Protein AF-A0A962UP47-F1 (afdb_monomer_lite)

Foldseek 3Di:
DVVLQVCQPVPLQEAEEEQDDDCCCVVQFAAPSHAYDHLLQLDVVRHPPVSNVCCCVVRQPWDDDPNAIDCPSGHQYEYAYQALPDCRLVSNLVSCVVSVHDNVSYHYPRGHSVVCVVVVHDGHRHDDDPDPPDDPPDDDD

Radius of gyration: 16.56 Å; chains: 1; bounding box: 36×56×35 Å

Structure (mmCIF, N/CA/C/O backbone):
data_AF-A0A962UP47-F1
#
_entry.id   AF-A0A962UP47-F1
#
loop_
_atom_site.group_PDB
_atom_site.id
_atom_site.type_symbol
_atom_site.label_atom_id
_atom_site.label_alt_id
_atom_site.label_comp_id
_atom_site.label_asym_id
_atom_site.label_entity_id
_atom_site.label_seq_id
_atom_site.pdbx_PDB_ins_code
_atom_site.Cartn_x
_atom_site.Cartn_y
_atom_site.Cartn_z
_atom_site.occupancy
_atom_site.B_iso_or_equiv
_atom_site.auth_seq_id
_atom_site.auth_comp_id
_atom_site.auth_asym_id
_atom_site.auth_atom_id
_atom_site.pdbx_PDB_model_num
ATOM 1 N N . MET A 1 1 ? 3.399 -13.456 -4.423 1.00 89.88 1 MET A N 1
ATOM 2 C CA . MET A 1 1 ? 3.200 -12.247 -5.256 1.00 89.88 1 MET A CA 1
ATOM 3 C C . MET A 1 1 ? 2.378 -12.580 -6.491 1.00 89.88 1 MET A C 1
ATOM 5 O O . MET A 1 1 ? 1.261 -12.101 -6.581 1.00 89.88 1 MET A O 1
ATOM 9 N N . ILE A 1 2 ? 2.865 -13.458 -7.375 1.00 90.94 2 ILE A N 1
ATOM 10 C CA . ILE A 1 2 ? 2.150 -13.864 -8.600 1.00 90.94 2 ILE A CA 1
ATOM 11 C C . ILE A 1 2 ? 0.716 -14.350 -8.330 1.00 90.94 2 ILE A C 1
ATOM 13 O O . ILE A 1 2 ? -0.207 -13.905 -9.004 1.00 90.94 2 ILE A O 1
ATOM 17 N N . ASP A 1 3 ? 0.495 -15.165 -7.296 1.00 91.19 3 ASP A N 1
ATOM 18 C CA . ASP A 1 3 ? -0.863 -15.620 -6.953 1.00 91.19 3 ASP A CA 1
ATOM 19 C C . ASP A 1 3 ? -1.798 -14.487 -6.518 1.00 91.19 3 ASP A C 1
ATOM 21 O O . ASP A 1 3 ? -2.993 -14.535 -6.793 1.00 91.19 3 ASP A O 1
ATOM 25 N N . TYR A 1 4 ? -1.268 -13.437 -5.884 1.00 91.69 4 TYR A N 1
ATOM 26 C CA . TYR A 1 4 ? -2.060 -12.255 -5.550 1.00 91.69 4 TYR A CA 1
ATOM 27 C C . TYR A 1 4 ? -2.418 -11.469 -6.812 1.00 91.69 4 TYR A C 1
ATOM 29 O O . TYR A 1 4 ? -3.569 -11.081 -6.969 1.00 91.69 4 TYR A O 1
ATOM 37 N N . LEU A 1 5 ? -1.480 -11.315 -7.751 1.00 89.25 5 LEU A N 1
ATOM 38 C CA . LEU A 1 5 ? -1.734 -10.648 -9.032 1.00 89.25 5 LEU A CA 1
ATOM 39 C C . LEU A 1 5 ? -2.775 -11.383 -9.884 1.00 89.25 5 LEU A C 1
ATOM 41 O O . LEU A 1 5 ? -3.589 -10.739 -10.529 1.00 89.25 5 LEU A O 1
ATOM 45 N N . ARG A 1 6 ? -2.820 -12.721 -9.837 1.00 88.94 6 ARG A N 1
ATOM 46 C CA . ARG A 1 6 ? -3.873 -13.511 -10.507 1.00 88.94 6 ARG A CA 1
ATOM 47 C C . ARG A 1 6 ? -5.279 -13.249 -9.957 1.00 88.94 6 ARG A C 1
ATOM 49 O O . ARG A 1 6 ? -6.255 -13.552 -10.642 1.00 88.94 6 ARG A O 1
ATOM 56 N N . ARG A 1 7 ? -5.377 -12.751 -8.720 1.00 86.00 7 ARG A N 1
ATOM 57 C CA . ARG A 1 7 ? -6.637 -12.421 -8.039 1.00 86.00 7 ARG A CA 1
ATOM 58 C C . ARG A 1 7 ? -7.035 -10.959 -8.230 1.00 86.00 7 ARG A C 1
ATOM 60 O O . ARG A 1 7 ? -8.228 -10.668 -8.264 1.00 86.00 7 ARG A O 1
ATOM 67 N N . VAL A 1 8 ? -6.060 -10.063 -8.396 1.00 83.12 8 VAL A N 1
ATOM 68 C CA . VAL A 1 8 ? -6.307 -8.656 -8.739 1.00 83.12 8 VAL A CA 1
ATOM 69 C C . VAL A 1 8 ? -7.159 -8.577 -10.012 1.00 83.12 8 VAL A C 1
ATOM 71 O O . VAL A 1 8 ? -6.868 -9.239 -11.006 1.00 83.12 8 VAL A O 1
ATOM 74 N N . GLY A 1 9 ? -8.237 -7.789 -9.969 1.00 68.00 9 GLY A N 1
ATOM 75 C CA . GLY A 1 9 ? -9.174 -7.615 -11.087 1.00 68.00 9 GLY A CA 1
ATOM 76 C C . GLY A 1 9 ? -10.189 -8.750 -11.273 1.00 68.00 9 GLY A C 1
ATOM 77 O O . GLY A 1 9 ? -11.038 -8.659 -12.154 1.00 68.00 9 GLY A O 1
ATOM 78 N N . ARG A 1 10 ? -10.125 -9.809 -10.453 1.00 74.69 10 ARG A N 1
ATOM 79 C CA . ARG A 1 10 ? -11.108 -10.911 -10.430 1.00 74.69 10 ARG A CA 1
ATOM 80 C C . ARG A 1 10 ? -11.873 -10.979 -9.109 1.00 74.69 10 ARG A C 1
ATOM 82 O O . ARG A 1 10 ? -13.015 -11.417 -9.096 1.00 74.69 10 ARG A O 1
ATOM 89 N N . ASP A 1 11 ? -11.230 -10.559 -8.023 1.00 68.94 11 ASP A N 1
ATOM 90 C CA . ASP A 1 11 ? -11.761 -10.521 -6.663 1.00 68.94 11 ASP A CA 1
ATOM 91 C C . ASP A 1 11 ? -11.290 -9.219 -5.990 1.00 68.94 11 ASP A C 1
ATOM 93 O O . ASP A 1 11 ? -10.088 -8.950 -5.909 1.00 68.94 11 ASP A O 1
ATOM 97 N N . ASP A 1 12 ? -12.234 -8.404 -5.512 1.00 78.19 12 ASP A N 1
ATOM 98 C CA . ASP A 1 12 ? -11.952 -7.139 -4.823 1.00 78.19 12 ASP A CA 1
ATOM 99 C C . ASP A 1 12 ? -11.278 -7.335 -3.452 1.00 78.19 12 ASP A C 1
ATOM 101 O O . ASP A 1 12 ? -10.794 -6.372 -2.851 1.00 78.19 12 ASP A O 1
ATOM 105 N N . ALA A 1 13 ? -11.178 -8.571 -2.957 1.00 89.56 13 ALA A N 1
ATOM 106 C CA . ALA A 1 13 ? -10.585 -8.880 -1.662 1.00 89.56 13 ALA A CA 1
ATOM 107 C C . ALA A 1 13 ? -9.054 -8.740 -1.606 1.00 89.56 13 ALA A C 1
ATOM 109 O O . ALA A 1 13 ? -8.492 -8.886 -0.520 1.00 89.56 13 ALA A O 1
ATOM 110 N N . VAL A 1 14 ? -8.348 -8.484 -2.715 1.00 94.88 14 VAL A N 1
ATOM 111 C CA . VAL A 1 14 ? -6.882 -8.303 -2.729 1.00 94.88 14 VAL A CA 1
ATOM 112 C C . VAL A 1 14 ? -6.498 -6.980 -3.376 1.00 94.88 14 VAL A C 1
ATOM 114 O O . VAL A 1 14 ? -6.957 -6.655 -4.466 1.00 94.88 14 VAL A O 1
ATOM 117 N N . LEU A 1 15 ? -5.583 -6.253 -2.735 1.00 95.62 15 LEU A N 1
ATOM 118 C CA . LEU A 1 15 ? -4.983 -5.040 -3.276 1.00 95.62 15 LEU A CA 1
ATOM 119 C C . LEU A 1 15 ? -3.457 -5.157 -3.261 1.00 95.62 15 LEU A C 1
ATOM 121 O O . LEU A 1 15 ? -2.854 -5.368 -2.209 1.00 95.62 15 LEU A O 1
ATOM 125 N N . VAL A 1 16 ? -2.826 -5.011 -4.426 1.00 96.94 16 VAL A N 1
ATOM 126 C CA . VAL A 1 16 ? -1.363 -4.922 -4.539 1.00 96.94 16 VAL A CA 1
ATOM 127 C C . VAL A 1 16 ? -0.976 -3.451 -4.585 1.00 96.94 16 VAL A C 1
ATOM 129 O O . VAL A 1 16 ? -1.504 -2.698 -5.397 1.00 96.94 16 VAL A O 1
ATOM 132 N N . ILE A 1 17 ? -0.082 -3.038 -3.690 1.00 97.50 17 ILE A N 1
ATOM 133 C CA . ILE A 1 17 ? 0.206 -1.634 -3.410 1.00 97.50 17 ILE A CA 1
ATOM 134 C C . ILE A 1 17 ? 1.679 -1.338 -3.659 1.00 97.50 17 ILE A C 1
ATOM 136 O O . ILE A 1 17 ? 2.564 -1.874 -2.981 1.00 97.50 17 ILE A O 1
ATOM 140 N N . ASP A 1 18 ? 1.919 -0.411 -4.577 1.00 97.62 18 ASP A N 1
ATOM 141 C CA . ASP A 1 18 ? 3.198 0.263 -4.724 1.00 97.62 18 ASP A CA 1
ATOM 142 C C . ASP A 1 18 ? 3.327 1.343 -3.645 1.00 97.62 18 ASP A C 1
ATOM 144 O O . ASP A 1 18 ? 2.571 2.314 -3.642 1.00 97.62 18 ASP A O 1
ATOM 148 N N . SER A 1 19 ? 4.253 1.154 -2.703 1.00 97.75 19 SER A N 1
ATOM 149 C CA . SER A 1 19 ? 4.486 2.092 -1.590 1.00 97.75 19 SER A CA 1
ATOM 150 C C . SER A 1 19 ? 5.468 3.214 -1.930 1.00 97.75 19 SER A C 1
ATOM 152 O O . SER A 1 19 ? 5.797 4.013 -1.049 1.00 97.75 19 SER A O 1
ATOM 154 N N . ARG A 1 20 ? 5.971 3.245 -3.170 1.00 96.88 20 ARG A N 1
ATOM 155 C CA . ARG A 1 20 ? 6.982 4.209 -3.597 1.00 96.88 20 ARG A CA 1
ATOM 156 C C . ARG A 1 20 ? 6.422 5.611 -3.698 1.00 96.88 20 ARG A C 1
ATOM 158 O O . ARG A 1 20 ? 5.256 5.816 -4.013 1.00 96.88 20 ARG A O 1
ATOM 165 N N . ASP A 1 21 ? 7.290 6.569 -3.430 1.00 90.44 21 ASP A N 1
ATOM 166 C CA . ASP A 1 21 ? 7.016 7.988 -3.554 1.00 90.44 21 ASP A CA 1
ATOM 167 C C . ASP A 1 21 ? 7.819 8.609 -4.699 1.00 90.44 21 ASP A C 1
ATOM 169 O O . ASP A 1 21 ? 8.561 7.932 -5.424 1.00 90.44 21 ASP A O 1
ATOM 173 N N . SER A 1 22 ? 7.673 9.926 -4.835 1.00 84.88 22 SER A N 1
ATOM 174 C CA . SER A 1 22 ? 8.391 10.725 -5.823 1.00 84.88 22 SER A CA 1
ATOM 175 C C . SER A 1 22 ? 8.125 10.224 -7.249 1.00 84.88 22 SER A C 1
ATOM 177 O O . SER A 1 22 ? 7.055 9.697 -7.557 1.00 84.88 22 SER A O 1
ATOM 179 N N . ASP A 1 23 ? 9.092 10.387 -8.145 1.00 86.44 23 ASP A N 1
ATOM 180 C CA . ASP A 1 23 ? 8.981 9.973 -9.537 1.00 86.44 23 ASP A CA 1
ATOM 181 C C . ASP A 1 23 ? 9.491 8.549 -9.802 1.00 86.44 23 ASP A C 1
ATOM 183 O O . ASP A 1 23 ? 9.521 8.117 -10.953 1.00 86.44 23 ASP A O 1
ATOM 187 N N . TRP A 1 24 ? 9.826 7.767 -8.768 1.00 85.38 24 TRP A N 1
ATOM 188 C CA . TRP A 1 24 ? 10.226 6.365 -8.934 1.00 85.38 24 TRP A CA 1
ATOM 189 C C . TRP A 1 24 ? 9.202 5.542 -9.731 1.00 85.38 24 TRP A C 1
ATOM 191 O O . TRP A 1 24 ? 9.620 4.862 -10.678 1.00 85.38 24 TRP A O 1
ATOM 201 N N . PRO A 1 25 ? 7.886 5.591 -9.429 1.00 89.81 25 PRO A N 1
ATOM 202 C CA . PRO A 1 25 ? 6.878 4.894 -10.228 1.00 89.81 25 PRO A CA 1
ATOM 203 C C . PRO A 1 25 ? 6.846 5.357 -11.688 1.00 89.81 25 PRO A C 1
ATOM 205 O O . PRO A 1 25 ? 6.720 4.525 -12.582 1.00 89.81 25 PRO A O 1
ATOM 208 N N . LEU A 1 26 ? 7.022 6.659 -11.937 1.00 89.00 26 LEU A N 1
ATOM 209 C CA . LEU A 1 26 ? 7.022 7.240 -13.285 1.00 89.00 26 LEU A CA 1
ATOM 210 C C . LEU A 1 26 ? 8.258 6.813 -14.086 1.00 89.00 26 LEU A C 1
ATOM 212 O O . LEU A 1 26 ? 8.140 6.406 -15.237 1.00 89.00 26 LEU A O 1
ATOM 216 N N . ARG A 1 27 ? 9.443 6.841 -13.468 1.00 88.56 27 ARG A N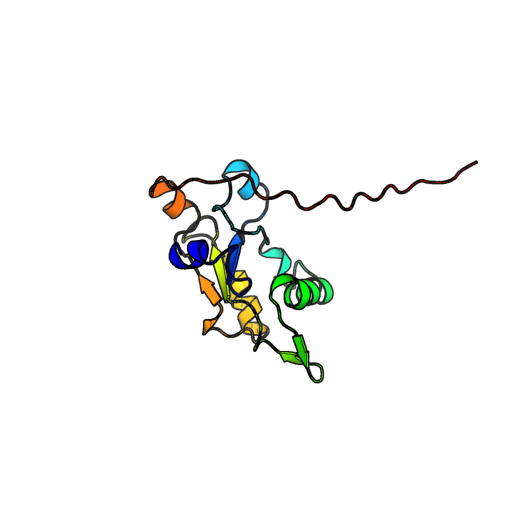 1
ATOM 217 C CA . ARG A 1 27 ? 10.720 6.502 -14.117 1.00 88.56 27 ARG A CA 1
ATOM 218 C C . ARG A 1 27 ? 10.869 5.017 -14.412 1.00 88.56 27 ARG A C 1
ATOM 220 O O . ARG A 1 27 ? 11.550 4.634 -15.356 1.00 88.56 27 ARG A O 1
ATOM 227 N N . SER A 1 28 ? 10.320 4.167 -13.549 1.00 90.62 28 SER A N 1
ATOM 228 C CA . SER A 1 28 ? 10.645 2.738 -13.542 1.00 90.62 28 SER A CA 1
ATOM 229 C C . SER A 1 28 ? 9.450 1.823 -13.817 1.00 90.62 28 SER A C 1
ATOM 231 O O . SER A 1 28 ? 9.660 0.612 -13.957 1.00 90.62 28 SER A O 1
ATOM 233 N N . GLY A 1 29 ? 8.248 2.391 -13.936 1.00 95.06 29 GLY A N 1
ATOM 234 C CA . GLY A 1 29 ? 6.982 1.675 -14.047 1.00 95.06 29 GLY A CA 1
ATOM 235 C C . GLY A 1 29 ? 6.565 1.012 -12.736 1.00 95.06 29 GLY A C 1
ATOM 236 O O . GLY A 1 29 ? 7.333 0.952 -11.773 1.00 95.06 29 GLY A O 1
ATOM 237 N N . VAL A 1 30 ? 5.346 0.487 -12.708 1.00 96.62 30 VAL A N 1
ATOM 238 C CA . VAL A 1 30 ? 4.749 -0.262 -11.594 1.00 96.62 30 VAL A CA 1
ATOM 239 C C . VAL A 1 30 ? 4.478 -1.710 -12.000 1.00 96.62 30 VAL A C 1
ATOM 241 O O . VAL A 1 30 ? 4.452 -2.041 -13.190 1.00 96.62 30 VAL A O 1
ATOM 244 N N . ILE A 1 31 ? 4.281 -2.586 -11.014 1.00 96.50 31 ILE A N 1
ATOM 245 C CA . ILE A 1 31 ? 3.852 -3.967 -11.259 1.00 96.50 31 ILE A CA 1
ATOM 246 C C . ILE A 1 31 ? 2.434 -3.935 -11.862 1.00 96.50 31 ILE A C 1
ATOM 248 O O . ILE A 1 31 ? 1.569 -3.256 -11.304 1.00 96.50 31 ILE A O 1
ATOM 252 N N . PRO A 1 32 ? 2.157 -4.646 -12.973 1.00 94.81 32 PRO A N 1
ATOM 253 C CA . PRO A 1 32 ? 0.826 -4.673 -13.578 1.00 94.81 32 PRO A CA 1
ATOM 254 C C . PRO A 1 32 ? -0.259 -5.066 -12.569 1.00 94.81 32 PRO A C 1
ATOM 256 O O . PRO A 1 32 ? -0.120 -6.067 -11.871 1.00 94.81 32 PRO A O 1
ATOM 259 N N . GLY A 1 33 ? -1.333 -4.277 -12.484 1.00 92.31 33 GLY A N 1
ATOM 260 C CA . GLY A 1 33 ? -2.425 -4.478 -11.521 1.00 92.31 33 GLY A CA 1
ATOM 261 C C . GLY A 1 33 ? -2.181 -3.883 -10.127 1.00 92.31 33 GLY A C 1
ATOM 262 O O . GLY A 1 33 ? -3.091 -3.882 -9.301 1.00 92.31 33 GLY A O 1
ATOM 263 N N . ALA A 1 34 ? -0.992 -3.349 -9.843 1.00 94.75 34 ALA A N 1
ATOM 264 C CA . ALA A 1 34 ? -0.763 -2.614 -8.607 1.00 94.75 34 ALA A CA 1
ATOM 265 C C . ALA A 1 34 ? -1.394 -1.216 -8.648 1.00 94.75 34 ALA A C 1
ATOM 267 O O . ALA A 1 34 ? -1.412 -0.554 -9.687 1.00 94.75 34 ALA A O 1
ATOM 268 N N . VAL A 1 35 ? -1.843 -0.739 -7.488 1.00 94.00 35 VAL A N 1
ATOM 269 C CA . VAL A 1 35 ? -2.218 0.663 -7.275 1.00 94.00 35 VAL A CA 1
ATOM 270 C C . VAL A 1 35 ? -1.081 1.413 -6.593 1.00 94.00 35 VAL A C 1
ATOM 272 O O . VAL A 1 35 ? -0.382 0.863 -5.738 1.00 94.00 35 VAL A O 1
ATOM 275 N N . LEU A 1 36 ? -0.907 2.684 -6.948 1.00 95.31 36 LEU A N 1
ATOM 276 C CA . LEU A 1 36 ? 0.074 3.555 -6.311 1.00 95.31 36 LEU A CA 1
ATOM 277 C C . LEU A 1 36 ? -0.527 4.191 -5.053 1.00 95.31 36 LEU A C 1
ATOM 279 O O . LEU A 1 36 ? -1.446 5.003 -5.144 1.00 95.31 36 LEU A O 1
ATOM 283 N N . ILE A 1 37 ? -0.005 3.828 -3.881 1.00 96.31 37 ILE A N 1
ATOM 284 C CA . ILE A 1 37 ? -0.327 4.476 -2.603 1.00 96.31 37 ILE A CA 1
ATOM 285 C C . ILE A 1 37 ? 1.005 4.751 -1.896 1.00 96.31 37 ILE A C 1
ATOM 287 O O . ILE A 1 37 ? 1.505 3.880 -1.173 1.00 96.31 37 ILE A O 1
ATOM 291 N N . PRO A 1 38 ? 1.590 5.946 -2.101 1.00 96.38 38 PRO A N 1
ATOM 292 C CA . PRO A 1 38 ? 2.851 6.321 -1.476 1.00 96.38 38 PRO A CA 1
ATOM 293 C C . PRO A 1 38 ? 2.759 6.214 0.043 1.00 96.38 38 PRO A C 1
ATOM 295 O O . PRO A 1 38 ? 1.716 6.510 0.633 1.00 96.38 38 PRO A O 1
ATOM 298 N N . TRP A 1 39 ? 3.847 5.805 0.689 1.00 97.38 39 TRP A N 1
ATOM 299 C CA . TRP A 1 39 ? 3.863 5.548 2.132 1.00 97.38 39 TRP A CA 1
ATOM 300 C C . TRP A 1 39 ? 3.421 6.740 2.996 1.00 97.38 39 TRP A C 1
ATOM 302 O O . TRP A 1 39 ? 2.847 6.556 4.069 1.00 97.38 39 TRP A O 1
ATOM 312 N N . GLN A 1 40 ? 3.612 7.967 2.507 1.00 97.38 40 GLN A N 1
ATOM 313 C CA . GLN A 1 40 ? 3.154 9.196 3.155 1.00 97.38 40 GLN A CA 1
ATOM 314 C C . GLN A 1 40 ? 1.647 9.190 3.426 1.00 97.38 40 GLN A C 1
ATOM 316 O O . GLN A 1 40 ? 1.218 9.715 4.447 1.00 97.38 40 GLN A O 1
ATOM 321 N N . ARG A 1 41 ? 0.847 8.545 2.565 1.00 97.12 41 ARG A N 1
ATOM 322 C CA . ARG A 1 41 ? -0.618 8.453 2.702 1.00 97.12 41 ARG A CA 1
ATOM 323 C C . ARG A 1 41 ? -1.067 7.657 3.933 1.00 97.12 41 ARG A C 1
ATOM 325 O O . ARG A 1 41 ? -2.241 7.705 4.276 1.00 97.12 41 ARG A O 1
ATOM 332 N N . LEU A 1 42 ? -0.160 6.912 4.567 1.00 97.25 42 LEU A N 1
ATOM 333 C CA . LEU A 1 42 ? -0.413 6.122 5.776 1.00 97.25 42 LEU A CA 1
ATOM 334 C C . LEU A 1 42 ? 0.410 6.577 6.982 1.00 97.25 42 LEU A C 1
ATOM 336 O O . LEU A 1 42 ? 0.274 6.005 8.061 1.00 97.25 42 LEU A O 1
ATOM 340 N N . HIS A 1 43 ? 1.277 7.575 6.818 1.00 97.31 43 HIS A N 1
ATOM 341 C CA . HIS A 1 43 ? 2.172 8.006 7.877 1.00 97.31 43 HIS A CA 1
ATOM 342 C C . HIS A 1 43 ? 1.629 9.266 8.566 1.00 97.31 43 HIS A C 1
ATOM 344 O O . HIS A 1 43 ? 1.453 10.284 7.898 1.00 97.31 43 HIS A O 1
ATOM 350 N N . 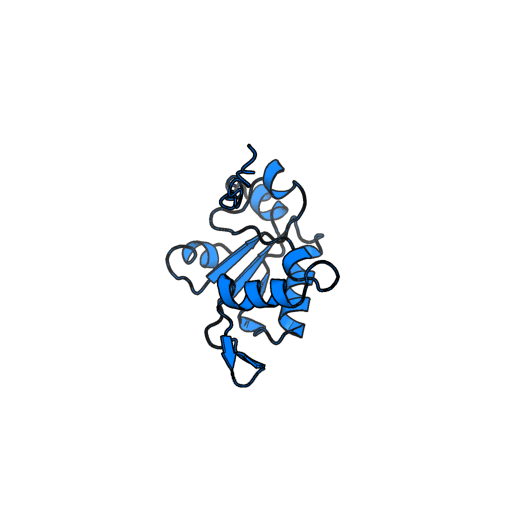PRO A 1 44 ? 1.438 9.266 9.897 1.00 94.69 44 PRO A N 1
ATOM 351 C CA . PRO A 1 44 ? 0.787 10.372 10.607 1.00 94.69 44 PRO A CA 1
ATOM 352 C C . PRO A 1 44 ? 1.576 11.691 10.585 1.00 94.69 44 PRO A C 1
ATOM 354 O O . PRO A 1 44 ? 1.006 12.748 10.813 1.00 94.69 44 PRO A O 1
ATOM 357 N N . ALA A 1 45 ? 2.880 11.656 10.286 1.00 96.75 45 ALA A N 1
ATOM 358 C CA . ALA A 1 45 ? 3.663 12.879 10.066 1.00 96.75 45 ALA A CA 1
ATOM 359 C C . ALA A 1 45 ? 3.432 13.531 8.685 1.00 96.75 45 ALA A C 1
ATOM 361 O O . ALA A 1 45 ? 3.944 14.618 8.440 1.00 96.75 45 ALA A O 1
ATOM 362 N N . HIS A 1 46 ? 2.718 12.860 7.774 1.00 97.06 46 HIS A N 1
ATOM 363 C CA . HIS A 1 46 ? 2.519 13.308 6.390 1.00 97.06 46 HIS A CA 1
ATOM 364 C C . HIS A 1 46 ? 1.051 13.352 5.958 1.00 97.06 46 HIS A C 1
ATOM 366 O O . HIS A 1 46 ? 0.715 14.148 5.089 1.00 97.06 46 HIS A O 1
ATOM 372 N N . ALA A 1 47 ? 0.196 12.515 6.542 1.00 97.19 47 ALA A N 1
ATOM 373 C CA . ALA A 1 47 ? -1.233 12.478 6.273 1.00 97.19 47 ALA A CA 1
ATOM 374 C C . ALA A 1 47 ? -2.019 12.769 7.552 1.00 97.19 47 ALA A C 1
ATOM 376 O O . ALA A 1 47 ? -1.674 12.298 8.640 1.00 97.19 47 ALA A O 1
ATOM 377 N N . SER A 1 48 ? -3.104 13.520 7.408 1.00 98.00 48 SER A N 1
ATOM 378 C CA . SER A 1 48 ? -4.050 13.758 8.493 1.00 98.00 48 SER A CA 1
ATOM 379 C C . SER A 1 48 ? -4.797 12.476 8.876 1.00 98.00 48 SER A C 1
ATOM 381 O O . SER A 1 48 ? -4.937 11.538 8.087 1.00 98.00 48 SER A O 1
ATOM 383 N N . ALA A 1 49 ? -5.353 12.447 10.090 1.00 96.25 49 ALA A N 1
ATOM 384 C CA . ALA A 1 49 ? -6.187 11.331 10.535 1.00 96.25 49 ALA A CA 1
ATOM 385 C C . ALA A 1 49 ? -7.405 11.101 9.619 1.00 96.25 49 ALA A C 1
ATOM 387 O O . ALA A 1 49 ? -7.810 9.955 9.429 1.00 96.25 49 ALA A O 1
ATOM 388 N N . ALA A 1 50 ? -7.959 12.171 9.036 1.00 97.06 50 ALA A N 1
ATOM 389 C CA . ALA A 1 50 ? -9.065 12.093 8.085 1.00 97.06 50 ALA A CA 1
ATOM 390 C C . ALA A 1 50 ? -8.639 11.408 6.777 1.00 97.06 50 ALA A C 1
ATOM 392 O O . ALA A 1 50 ? -9.294 10.470 6.343 1.00 97.06 50 ALA A O 1
ATOM 393 N N . GLU A 1 51 ? -7.491 11.776 6.202 1.00 97.69 51 GLU A N 1
ATOM 394 C CA . GLU A 1 51 ? -6.993 11.143 4.972 1.00 97.69 51 GLU A CA 1
ATOM 395 C C . GLU A 1 51 ? -6.655 9.661 5.159 1.00 97.69 51 GLU A C 1
ATOM 397 O O . GLU A 1 51 ? -6.912 8.842 4.272 1.00 97.69 51 GLU A O 1
ATOM 402 N N . ILE A 1 52 ? -6.086 9.305 6.314 1.00 98.00 52 ILE A N 1
ATOM 403 C CA . ILE A 1 52 ? -5.830 7.905 6.665 1.00 98.00 52 ILE A CA 1
ATOM 404 C C . ILE A 1 52 ? -7.164 7.166 6.831 1.00 98.00 52 ILE A C 1
ATOM 406 O O . ILE A 1 52 ? -7.311 6.057 6.320 1.00 98.00 52 ILE A O 1
ATOM 410 N N . ALA A 1 53 ? -8.153 7.774 7.494 1.00 96.94 53 ALA A N 1
ATOM 411 C CA . ALA A 1 53 ? -9.485 7.194 7.650 1.00 96.94 53 ALA A CA 1
ATOM 412 C C . ALA A 1 53 ? -10.180 6.961 6.299 1.00 96.94 53 ALA A C 1
ATOM 414 O O . ALA A 1 53 ? -10.720 5.876 6.081 1.00 96.94 53 ALA A O 1
ATOM 415 N N . ASP A 1 54 ? -10.100 7.917 5.375 1.00 97.44 54 ASP A N 1
ATOM 416 C CA . ASP A 1 54 ? -10.626 7.778 4.016 1.00 97.44 54 ASP A CA 1
ATOM 417 C C . ASP A 1 54 ? -9.951 6.627 3.275 1.00 97.44 54 ASP A C 1
ATOM 419 O O . ASP A 1 54 ? -10.610 5.849 2.589 1.00 97.44 54 ASP A O 1
ATOM 423 N N . LEU A 1 55 ? -8.637 6.459 3.437 1.00 97.25 55 LEU A N 1
ATOM 424 C CA . LEU A 1 55 ? -7.923 5.343 2.828 1.00 97.25 55 LEU A CA 1
ATOM 425 C C . LEU A 1 55 ? -8.389 3.991 3.392 1.00 97.25 55 LEU A C 1
ATOM 427 O O . LEU A 1 55 ? -8.638 3.052 2.628 1.00 97.25 55 LEU A O 1
ATOM 431 N N . LEU A 1 56 ? -8.550 3.899 4.716 1.00 97.62 56 LEU A N 1
ATOM 432 C CA . LEU A 1 56 ? -9.058 2.701 5.385 1.00 97.62 56 LEU A CA 1
ATOM 433 C C . LEU A 1 56 ? -10.464 2.334 4.884 1.00 97.62 56 LEU A C 1
ATOM 435 O O . LEU A 1 56 ? -10.691 1.180 4.517 1.00 97.62 56 LEU A O 1
ATOM 439 N N . LEU A 1 57 ? -11.373 3.310 4.818 1.00 96.19 57 LEU A N 1
ATOM 440 C CA . LEU A 1 57 ? -12.763 3.124 4.391 1.00 96.19 57 LEU A CA 1
ATOM 441 C C . LEU A 1 57 ? -12.868 2.837 2.886 1.00 96.19 57 LEU A C 1
ATOM 443 O O . LEU A 1 57 ? -13.377 1.799 2.467 1.00 96.19 57 LEU A O 1
ATOM 447 N N . LEU A 1 58 ? -12.363 3.751 2.059 1.00 95.12 58 LEU A N 1
ATOM 448 C CA . LEU A 1 58 ? -12.668 3.816 0.627 1.00 95.12 58 LEU A CA 1
ATOM 449 C C . LEU A 1 58 ? -11.773 2.926 -0.234 1.00 95.12 58 LEU A C 1
ATOM 451 O O . LEU A 1 58 ? -12.102 2.654 -1.391 1.00 95.12 58 LEU A O 1
ATOM 455 N N . ARG A 1 59 ? -10.607 2.515 0.276 1.00 95.31 59 ARG A N 1
ATOM 456 C CA . ARG A 1 59 ? -9.662 1.671 -0.474 1.00 95.31 59 ARG A CA 1
ATOM 457 C C . ARG A 1 59 ? -9.429 0.331 0.187 1.00 95.31 59 ARG A C 1
ATOM 459 O O . ARG A 1 59 ? -9.342 -0.670 -0.518 1.00 95.31 59 ARG A O 1
ATOM 466 N N . PHE A 1 60 ? -9.314 0.287 1.511 1.00 96.88 60 PHE A N 1
ATOM 467 C CA . PHE A 1 60 ? -8.952 -0.950 2.208 1.00 96.88 60 PHE A CA 1
ATOM 468 C C . PHE A 1 60 ? -10.152 -1.746 2.715 1.00 96.88 60 PHE A C 1
ATOM 470 O O . PHE A 1 60 ? -9.957 -2.875 3.166 1.00 96.88 60 PHE A O 1
ATOM 477 N N . GLY A 1 61 ? -11.370 -1.211 2.591 1.00 95.75 61 GLY A N 1
ATOM 478 C CA . GLY A 1 61 ? -12.604 -1.902 2.965 1.00 95.75 61 GLY A CA 1
ATOM 479 C C . GLY A 1 61 ? -12.770 -2.075 4.473 1.00 95.75 61 GLY A C 1
ATOM 480 O O . GLY A 1 61 ? -13.455 -2.996 4.904 1.00 95.75 61 GLY A O 1
ATOM 481 N N . ALA A 1 62 ? -12.109 -1.242 5.278 1.00 96.44 62 ALA A N 1
ATOM 482 C CA . ALA A 1 62 ? -12.423 -1.151 6.695 1.00 96.44 62 ALA A CA 1
ATOM 483 C C . ALA A 1 62 ? -13.797 -0.494 6.877 1.00 96.44 62 ALA A C 1
ATOM 485 O O . ALA A 1 62 ? -14.251 0.275 6.031 1.00 96.44 62 ALA A O 1
ATOM 486 N N . ALA A 1 63 ? -14.431 -0.757 8.010 1.00 96.25 63 ALA A N 1
ATOM 487 C CA . ALA A 1 63 ? -15.669 -0.115 8.421 1.00 96.25 63 ALA A CA 1
ATOM 488 C C . ALA A 1 63 ? -15.498 0.546 9.791 1.00 96.25 63 ALA A C 1
ATOM 490 O O . ALA A 1 63 ? -14.543 0.272 10.523 1.00 96.25 63 ALA A O 1
ATOM 491 N N . ARG A 1 64 ? -16.441 1.418 10.149 1.00 93.81 64 ARG A N 1
ATOM 492 C CA . ARG A 1 64 ? -16.597 1.906 11.521 1.00 93.81 64 ARG A CA 1
ATOM 493 C C . ARG A 1 64 ? -17.708 1.121 12.203 1.00 93.81 64 ARG A C 1
ATOM 495 O O . ARG A 1 64 ? -18.793 0.997 11.646 1.00 93.81 64 ARG A O 1
ATOM 502 N N . GLN A 1 65 ? -17.436 0.634 13.406 1.00 92.44 65 GLN A N 1
ATOM 503 C CA . GLN A 1 65 ? -18.414 -0.026 14.263 1.00 92.44 65 GLN A CA 1
ATOM 504 C C . GLN A 1 65 ? -18.185 0.446 15.696 1.00 92.44 65 GLN A C 1
ATOM 506 O O . GLN A 1 65 ? -17.068 0.353 16.200 1.00 92.44 65 GLN A O 1
ATOM 511 N N . ASP A 1 66 ? -19.217 1.026 16.312 1.00 90.62 66 ASP A N 1
ATOM 512 C CA . ASP A 1 66 ? -19.186 1.537 17.692 1.00 90.62 66 ASP A CA 1
ATOM 513 C C . ASP A 1 66 ? -18.003 2.482 17.982 1.00 90.62 66 ASP A C 1
ATOM 515 O O . ASP A 1 66 ? -17.348 2.424 19.019 1.00 90.62 66 ASP A O 1
ATOM 519 N N . GLY A 1 67 ? -17.683 3.351 17.016 1.00 86.50 67 GLY A N 1
ATOM 520 C CA . GLY A 1 67 ? -16.568 4.302 17.106 1.00 86.50 67 GLY A CA 1
ATOM 521 C C . GLY A 1 67 ? -15.180 3.702 16.837 1.00 86.50 67 GLY A C 1
ATOM 522 O O . GLY A 1 67 ? -14.221 4.452 16.640 1.00 86.50 67 GLY A O 1
ATOM 523 N N . LEU A 1 68 ? -15.061 2.378 16.728 1.00 91.94 68 LEU A N 1
ATOM 524 C CA . LEU A 1 68 ? -13.815 1.662 16.456 1.00 91.94 68 LEU A CA 1
ATOM 525 C C . LEU A 1 68 ? -13.693 1.253 14.984 1.00 91.94 68 LEU A C 1
ATOM 527 O O . LEU A 1 68 ? -14.657 1.284 14.216 1.00 91.94 68 LEU A O 1
ATOM 531 N N . TRP A 1 69 ? -12.475 0.889 14.581 1.00 96.44 69 TRP A N 1
ATOM 532 C CA . TRP A 1 69 ? -12.226 0.283 13.277 1.00 96.44 69 TRP A CA 1
ATOM 533 C C . TRP A 1 69 ? -12.609 -1.198 13.288 1.00 96.44 69 TRP A C 1
ATOM 535 O O . TRP A 1 69 ? -12.151 -1.953 14.142 1.00 96.44 69 TRP A O 1
ATOM 545 N N . ASN A 1 70 ? -13.400 -1.614 12.300 1.00 96.88 70 ASN A N 1
ATOM 546 C CA . ASN A 1 70 ? -13.680 -3.011 11.991 1.00 96.88 70 ASN A CA 1
ATOM 547 C C . ASN A 1 70 ? -12.970 -3.388 10.676 1.00 96.88 70 ASN A C 1
ATOM 549 O O . ASN A 1 70 ? -13.157 -2.739 9.646 1.00 96.88 70 ASN A O 1
ATOM 553 N N . PHE A 1 71 ? -12.154 -4.447 10.713 1.00 97.25 71 PHE A N 1
ATOM 554 C CA . PHE A 1 71 ? -11.387 -4.954 9.568 1.00 97.25 71 PHE A CA 1
ATOM 555 C C . PHE A 1 71 ? -11.825 -6.348 9.086 1.00 97.25 71 PHE A C 1
ATOM 557 O O . PHE A 1 71 ? -11.108 -6.992 8.310 1.00 97.25 71 PHE A O 1
ATOM 564 N N . GLU A 1 72 ? -12.978 -6.842 9.533 1.00 94.69 72 GLU A N 1
ATOM 565 C CA . GLU A 1 72 ? -13.501 -8.168 9.192 1.00 94.69 72 GLU A CA 1
ATOM 566 C C . GLU A 1 72 ? -13.623 -8.360 7.674 1.00 94.69 72 GLU A C 1
ATOM 568 O O . GLU A 1 72 ? -13.056 -9.304 7.119 1.00 94.69 72 GLU A O 1
ATOM 573 N N . SER A 1 73 ? -14.223 -7.392 6.980 1.00 93.31 73 SER A N 1
ATOM 574 C CA . SER A 1 73 ? -14.374 -7.362 5.518 1.00 93.31 73 SER A CA 1
ATOM 575 C C . SER A 1 73 ? -13.216 -6.676 4.779 1.00 93.31 73 SER A C 1
ATOM 577 O O . SER A 1 73 ? -13.225 -6.600 3.551 1.00 93.31 73 SER A O 1
ATOM 579 N N . ALA A 1 74 ? -12.190 -6.207 5.497 1.00 96.88 74 ALA A N 1
ATOM 580 C CA . ALA A 1 74 ? -11.084 -5.475 4.888 1.00 96.88 74 ALA A CA 1
ATOM 581 C C . ALA A 1 74 ? -10.271 -6.351 3.918 1.00 96.88 74 ALA A C 1
ATOM 583 O O . ALA A 1 74 ? -10.132 -7.566 4.114 1.00 96.88 74 ALA A O 1
ATOM 584 N N . ARG A 1 75 ? -9.709 -5.728 2.880 1.00 97.00 75 ARG A N 1
ATOM 585 C CA . ARG A 1 75 ? -8.943 -6.401 1.822 1.00 97.00 75 ARG A CA 1
ATOM 586 C C . ARG A 1 75 ? -7.639 -7.012 2.363 1.00 97.00 75 ARG A C 1
ATOM 588 O O . ARG A 1 75 ? -7.077 -6.590 3.366 1.00 97.00 75 ARG A O 1
ATOM 595 N N . THR A 1 76 ? -7.101 -8.009 1.673 1.00 97.62 76 THR A N 1
ATOM 596 C CA . THR A 1 76 ? -5.703 -8.426 1.840 1.00 97.62 76 THR A CA 1
ATOM 597 C C . THR A 1 76 ? -4.812 -7.452 1.080 1.00 97.62 76 THR A C 1
ATOM 599 O O . THR A 1 76 ? -4.951 -7.302 -0.132 1.00 97.62 76 THR A O 1
ATOM 602 N N . LEU A 1 77 ? -3.881 -6.810 1.778 1.00 98.19 77 LEU A N 1
ATOM 603 C CA . LEU A 1 77 ? -2.989 -5.801 1.218 1.00 98.19 77 LEU A CA 1
ATOM 604 C C . LEU A 1 77 ? -1.600 -6.396 0.999 1.00 98.19 77 LEU A C 1
ATOM 606 O O . LEU A 1 77 ? -0.996 -6.941 1.923 1.00 98.19 77 LEU A O 1
ATOM 610 N N . VAL A 1 78 ? -1.077 -6.285 -0.217 1.00 98.31 78 VAL A N 1
ATOM 611 C CA . VAL A 1 78 ? 0.248 -6.785 -0.595 1.00 98.31 78 VAL A CA 1
ATOM 612 C C . VAL A 1 78 ? 1.135 -5.606 -0.960 1.00 98.31 78 VAL A C 1
ATOM 614 O O . VAL A 1 78 ? 0.991 -5.025 -2.029 1.00 98.31 78 VAL A O 1
ATOM 617 N N . PHE A 1 79 ? 2.071 -5.263 -0.085 1.00 98.56 79 PHE A N 1
ATOM 618 C CA . PHE A 1 79 ? 2.953 -4.115 -0.272 1.00 98.56 79 PHE A CA 1
ATOM 619 C C . PHE A 1 79 ? 4.246 -4.500 -0.985 1.00 98.56 79 PHE A C 1
ATOM 621 O O . PHE A 1 79 ? 4.834 -5.552 -0.703 1.00 98.56 79 PHE A O 1
ATOM 628 N N . TYR A 1 80 ? 4.730 -3.612 -1.849 1.00 98.31 80 TYR A N 1
ATOM 629 C CA . TYR A 1 80 ? 6.094 -3.641 -2.372 1.00 98.31 80 TYR A CA 1
ATOM 630 C C . TYR A 1 80 ? 6.677 -2.226 -2.502 1.00 98.31 80 TYR A C 1
ATOM 632 O O . TYR A 1 80 ? 5.958 -1.225 -2.461 1.00 98.31 80 TYR A O 1
ATOM 640 N N . CYS A 1 81 ? 8.003 -2.158 -2.629 1.00 97.38 81 CYS A N 1
ATOM 641 C CA . CYS A 1 81 ? 8.758 -0.928 -2.866 1.00 97.38 81 CYS A CA 1
ATOM 642 C C . CYS A 1 81 ? 9.893 -1.193 -3.884 1.00 97.38 81 CYS A C 1
ATOM 644 O O . CYS A 1 81 ? 9.787 -2.099 -4.704 1.00 97.38 81 CYS A O 1
ATOM 646 N N . ASN A 1 82 ? 10.991 -0.434 -3.861 1.00 97.12 82 ASN A N 1
ATOM 647 C CA . ASN A 1 82 ? 12.125 -0.566 -4.768 1.00 97.12 82 ASN A CA 1
ATOM 648 C C . ASN A 1 82 ? 12.878 -1.889 -4.594 1.00 97.12 82 ASN A C 1
ATOM 650 O O . ASN A 1 82 ? 13.256 -2.491 -5.588 1.00 97.12 82 ASN A O 1
ATOM 654 N N . GLY A 1 83 ? 13.057 -2.365 -3.365 1.00 96.19 83 GLY A N 1
ATOM 655 C CA . GLY A 1 83 ? 13.776 -3.604 -3.078 1.00 96.19 83 GLY A CA 1
ATOM 656 C C . GLY A 1 83 ? 13.911 -3.855 -1.577 1.00 96.19 83 GLY A C 1
ATOM 657 O O . GLY A 1 83 ? 13.339 -3.092 -0.789 1.00 96.19 83 GLY A O 1
ATOM 658 N N . PRO A 1 84 ? 14.694 -4.868 -1.162 1.00 94.50 84 PRO A N 1
ATOM 659 C CA . PRO A 1 84 ? 14.855 -5.246 0.247 1.00 94.50 84 PRO A CA 1
ATOM 660 C C . PRO A 1 84 ? 15.399 -4.130 1.151 1.00 94.50 84 PRO A C 1
ATOM 662 O O . PRO A 1 84 ? 15.157 -4.130 2.354 1.00 94.50 84 PRO A O 1
ATOM 665 N N . TRP A 1 85 ? 16.114 -3.170 0.564 1.00 94.38 85 TRP A N 1
ATOM 666 C CA . TRP A 1 85 ? 16.689 -1.996 1.223 1.00 94.38 85 TRP A CA 1
ATOM 667 C C . TRP A 1 85 ? 15.682 -0.856 1.443 1.00 94.38 85 TRP A C 1
ATOM 669 O O . TRP A 1 85 ? 15.973 0.093 2.168 1.00 94.38 85 TRP A O 1
ATOM 679 N N . CYS A 1 86 ? 14.503 -0.911 0.818 1.00 95.94 86 CYS A N 1
ATOM 680 C CA . CYS A 1 86 ? 13.509 0.148 0.935 1.00 95.94 86 CYS A CA 1
ATOM 681 C C . CYS A 1 86 ? 12.646 -0.002 2.202 1.00 95.94 86 CYS A C 1
ATOM 683 O O . CYS A 1 86 ? 11.959 -1.006 2.395 1.00 95.94 86 CYS A O 1
ATOM 685 N N . GLY A 1 87 ? 12.590 1.060 3.012 1.00 96.12 87 GLY A N 1
ATOM 686 C CA . GLY A 1 87 ? 11.790 1.124 4.241 1.00 96.12 87 GLY A CA 1
ATOM 687 C C . GLY A 1 87 ? 10.300 1.465 4.067 1.00 96.12 87 GLY A C 1
ATOM 688 O O . GLY A 1 87 ? 9.550 1.387 5.032 1.00 96.12 87 GLY A O 1
ATOM 689 N N . GLN A 1 88 ? 9.831 1.820 2.869 1.00 97.56 88 GLN A N 1
ATOM 690 C CA . GLN A 1 88 ? 8.483 2.383 2.675 1.00 97.56 88 GLN A CA 1
ATOM 691 C C . GLN A 1 88 ? 7.358 1.353 2.894 1.00 97.56 88 GLN A C 1
ATOM 693 O O . GLN A 1 88 ? 6.416 1.610 3.643 1.00 97.56 88 GLN A O 1
ATOM 698 N N . SER A 1 89 ? 7.473 0.145 2.328 1.00 97.69 89 SER A N 1
ATOM 699 C CA . SER A 1 89 ? 6.513 -0.942 2.595 1.00 97.69 89 SER A CA 1
ATOM 700 C C . SER A 1 89 ? 6.464 -1.370 4.068 1.00 97.69 89 SER A C 1
ATOM 702 O O . SER A 1 89 ? 5.360 -1.457 4.608 1.00 97.69 89 SER A O 1
ATOM 704 N N . PRO A 1 90 ? 7.596 -1.629 4.762 1.00 97.69 90 PRO A N 1
ATOM 705 C CA . PRO A 1 90 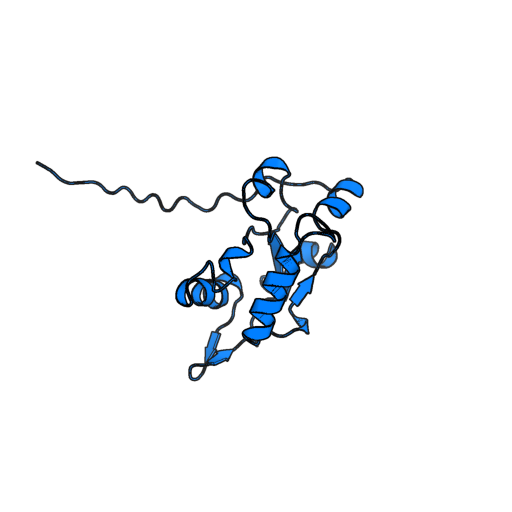? 7.535 -1.967 6.180 1.00 97.69 90 PRO A CA 1
ATOM 706 C C . PRO A 1 90 ? 7.021 -0.807 7.044 1.00 97.69 90 PRO A C 1
ATOM 708 O O . PRO A 1 90 ? 6.386 -1.080 8.059 1.00 97.69 90 PRO A O 1
ATOM 711 N N . THR A 1 91 ? 7.215 0.457 6.649 1.00 98.38 91 THR A N 1
ATOM 712 C CA . THR A 1 91 ? 6.558 1.599 7.304 1.00 98.38 91 THR A CA 1
ATOM 713 C C . THR A 1 91 ? 5.037 1.485 7.212 1.00 98.38 91 THR A C 1
ATOM 715 O O . THR A 1 91 ? 4.388 1.468 8.255 1.00 98.38 91 THR A O 1
ATOM 718 N N . ASN A 1 92 ? 4.463 1.300 6.018 1.00 98.31 92 ASN A N 1
ATOM 719 C CA . ASN A 1 92 ? 3.011 1.125 5.853 1.00 98.31 92 ASN A CA 1
ATOM 720 C C . ASN A 1 92 ? 2.460 -0.041 6.679 1.00 98.31 92 ASN A C 1
ATOM 722 O O . ASN A 1 92 ? 1.449 0.102 7.364 1.00 98.31 92 ASN A O 1
ATOM 726 N N . ILE A 1 93 ? 3.150 -1.184 6.652 1.00 98.62 93 ILE A N 1
ATOM 727 C CA . ILE A 1 93 ? 2.754 -2.371 7.418 1.00 98.62 93 ILE A CA 1
ATOM 728 C C . ILE A 1 93 ? 2.725 -2.055 8.917 1.00 98.62 93 ILE A C 1
ATOM 730 O O . ILE A 1 93 ? 1.754 -2.396 9.583 1.00 98.62 93 ILE A O 1
ATOM 734 N N . LYS A 1 94 ? 3.743 -1.369 9.452 1.00 98.62 94 LYS A N 1
ATOM 735 C CA . LYS A 1 94 ? 3.784 -0.974 10.870 1.00 98.62 94 LYS A CA 1
ATOM 736 C C . LYS A 1 94 ? 2.654 -0.015 11.242 1.00 98.62 94 LYS A C 1
ATOM 738 O O . LYS A 1 94 ? 2.030 -0.220 12.277 1.00 98.62 94 LYS A O 1
ATOM 743 N N . GLN A 1 95 ? 2.371 0.987 10.406 1.00 98.44 95 GLN A N 1
ATOM 744 C CA . GLN A 1 95 ? 1.278 1.935 10.657 1.00 98.44 95 GLN A CA 1
ATOM 745 C C . GLN A 1 95 ? -0.079 1.223 10.688 1.00 98.44 95 GLN A C 1
ATOM 747 O O . GLN A 1 95 ? -0.868 1.421 11.606 1.00 98.44 95 GLN A O 1
ATOM 752 N N . LEU A 1 96 ? -0.330 0.321 9.737 1.00 98.50 96 LEU A N 1
ATOM 753 C CA . LEU A 1 96 ? -1.577 -0.444 9.694 1.00 98.50 96 LEU A CA 1
ATOM 754 C C . LEU A 1 96 ? -1.710 -1.425 10.860 1.00 98.50 96 LEU A C 1
ATOM 756 O O . LEU A 1 96 ? -2.793 -1.542 11.427 1.00 98.50 96 LEU A O 1
ATOM 760 N N . LEU A 1 97 ? -0.622 -2.085 11.266 1.00 98.62 97 LEU A N 1
ATOM 761 C CA . LEU A 1 97 ? -0.618 -2.916 12.473 1.00 98.62 97 LEU A CA 1
ATOM 762 C C . LEU A 1 97 ? -0.947 -2.092 13.725 1.00 98.62 97 LEU A C 1
ATOM 764 O O . LEU A 1 97 ? -1.745 -2.538 14.543 1.00 98.62 97 LEU A O 1
ATOM 768 N N . ALA A 1 98 ? -0.391 -0.883 13.854 1.00 97.56 98 ALA A N 1
ATOM 769 C CA . ALA A 1 98 ? -0.689 0.018 14.970 1.00 97.56 98 ALA A CA 1
ATOM 770 C C . ALA A 1 98 ? -2.161 0.474 14.993 1.00 97.56 98 ALA A C 1
ATOM 772 O O . ALA A 1 98 ? -2.708 0.728 16.062 1.00 97.56 98 ALA A O 1
ATOM 773 N N . LEU A 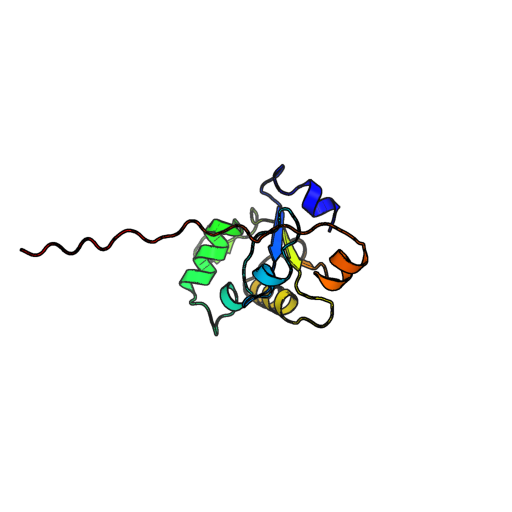1 99 ? -2.814 0.529 13.828 1.00 96.44 99 LEU A N 1
ATOM 774 C CA . LEU A 1 99 ? -4.243 0.824 13.683 1.00 96.44 99 LEU A CA 1
ATOM 775 C C . LEU A 1 99 ? -5.150 -0.403 13.891 1.00 96.44 99 LEU A C 1
ATOM 777 O O . LEU A 1 99 ? -6.369 -0.266 13.830 1.00 96.44 99 LEU A O 1
ATOM 781 N N . GLY A 1 100 ? -4.580 -1.590 14.132 1.00 97.19 100 GLY A N 1
ATOM 782 C CA . GLY A 1 100 ? -5.324 -2.832 14.365 1.00 97.19 100 GLY A CA 1
ATOM 783 C C . GLY A 1 100 ? -5.646 -3.638 13.104 1.00 97.19 100 GLY A C 1
ATOM 784 O O . GLY A 1 100 ? -6.433 -4.583 13.171 1.00 97.19 100 GLY A O 1
ATOM 785 N N . TYR A 1 101 ? -5.049 -3.307 11.954 1.00 98.38 101 TYR A N 1
ATOM 786 C CA . TYR A 1 101 ? -5.260 -4.073 10.727 1.00 98.38 101 TYR A CA 1
ATOM 787 C C . TYR A 1 101 ? -4.762 -5.522 10.910 1.00 98.38 101 TYR A C 1
ATOM 789 O O . TYR A 1 101 ? -3.647 -5.724 11.405 1.00 98.38 101 TYR A O 1
ATOM 797 N N . PRO A 1 102 ? -5.520 -6.555 10.495 1.00 98.19 102 PRO A N 1
ATOM 798 C CA . PRO A 1 102 ? -5.151 -7.937 10.772 1.00 98.19 102 PRO A CA 1
ATOM 799 C C . PRO A 1 102 ? -3.824 -8.326 10.113 1.00 98.19 102 PRO A C 1
ATOM 801 O O . PRO A 1 102 ? -3.690 -8.284 8.889 1.00 98.19 102 PRO A O 1
ATOM 804 N N . ALA A 1 103 ? -2.856 -8.791 10.908 1.00 98.31 103 ALA A N 1
ATOM 805 C CA . ALA A 1 103 ? -1.523 -9.154 10.415 1.00 98.31 103 ALA A CA 1
ATOM 806 C C . ALA A 1 103 ? -1.564 -10.206 9.291 1.00 98.31 103 ALA A C 1
ATOM 808 O O . ALA A 1 103 ? -0.807 -10.130 8.326 1.00 98.31 103 ALA A O 1
ATOM 809 N N . HIS A 1 104 ? -2.497 -11.159 9.360 1.00 97.56 104 HIS A N 1
ATOM 810 C CA . HIS A 1 104 ? -2.659 -12.184 8.328 1.00 97.56 104 HIS A CA 1
ATOM 811 C C . HIS A 1 104 ? -3.203 -11.636 6.994 1.00 97.56 104 HIS A C 1
ATOM 813 O O . HIS A 1 104 ? -3.099 -12.337 5.986 1.00 97.56 104 HIS A O 1
ATOM 819 N N . LYS A 1 105 ? -3.732 -10.404 6.953 1.00 97.88 105 LYS A N 1
ATOM 820 C CA . LYS A 1 105 ? -4.143 -9.689 5.732 1.00 97.88 105 LYS A CA 1
ATOM 821 C C . LYS A 1 105 ? -3.058 -8.755 5.189 1.00 97.88 105 LYS A C 1
ATOM 823 O O . LYS A 1 105 ? -3.216 -8.244 4.087 1.00 97.88 105 LYS A O 1
ATOM 828 N N . LEU A 1 106 ? -1.945 -8.560 5.898 1.00 98.62 106 LEU A N 1
ATOM 829 C CA . LEU A 1 106 ? -0.821 -7.743 5.437 1.00 98.62 106 LEU A CA 1
ATOM 830 C C . LEU A 1 106 ? 0.278 -8.644 4.874 1.00 98.62 106 LEU A C 1
ATOM 832 O O . LEU A 1 106 ? 0.826 -9.508 5.559 1.00 98.62 106 LEU A O 1
ATOM 836 N N . LYS A 1 107 ? 0.605 -8.458 3.600 1.00 98.25 107 LYS A N 1
ATOM 837 C CA . LYS A 1 107 ? 1.622 -9.222 2.875 1.00 98.25 107 LYS A CA 1
ATOM 838 C C . LYS A 1 107 ? 2.700 -8.277 2.379 1.00 98.25 107 LYS A C 1
ATOM 840 O O . LYS A 1 107 ? 2.435 -7.126 2.047 1.00 98.25 107 LYS A O 1
ATOM 845 N N . TRP A 1 108 ? 3.921 -8.786 2.291 1.00 98.06 108 TRP A N 1
ATOM 846 C CA . TRP A 1 108 ? 5.068 -8.001 1.859 1.00 98.06 108 TRP A CA 1
ATOM 847 C C . TRP A 1 108 ? 5.856 -8.755 0.801 1.00 98.06 108 TRP A C 1
ATOM 849 O O . TRP A 1 108 ? 6.427 -9.814 1.066 1.00 98.06 108 TRP A O 1
ATOM 859 N N . TYR A 1 109 ? 5.915 -8.190 -0.399 1.00 98.06 109 TYR A N 1
ATOM 860 C CA . TYR A 1 109 ? 6.863 -8.612 -1.414 1.00 98.06 109 TYR A CA 1
ATOM 861 C C . TYR A 1 109 ? 8.189 -7.865 -1.211 1.00 98.06 109 TYR A C 1
ATOM 863 O O . TYR A 1 109 ? 8.393 -6.764 -1.719 1.00 98.06 109 TYR A O 1
ATOM 871 N N . ARG A 1 110 ? 9.077 -8.472 -0.412 1.00 96.69 110 ARG A N 1
ATOM 872 C CA . ARG A 1 110 ? 10.357 -7.885 0.034 1.00 96.69 110 ARG A CA 1
ATOM 873 C C . ARG A 1 110 ? 11.312 -7.540 -1.107 1.00 96.69 110 ARG A C 1
ATOM 875 O O . ARG A 1 110 ? 12.005 -6.535 -1.020 1.00 96.69 110 ARG A O 1
ATOM 882 N N . GLY A 1 111 ? 11.308 -8.353 -2.162 1.00 97.31 111 GLY A N 1
ATOM 883 C CA . GLY A 1 111 ? 12.154 -8.179 -3.342 1.00 97.31 111 GLY A CA 1
ATOM 884 C C . GLY A 1 111 ? 11.892 -6.900 -4.134 1.00 97.31 111 GLY A C 1
ATOM 885 O O . GLY A 1 111 ? 12.781 -6.393 -4.815 1.00 97.31 111 GLY A O 1
ATOM 886 N N . GLY A 1 112 ? 10.683 -6.343 -4.006 1.00 97.38 112 GLY A N 1
ATOM 887 C CA . GLY A 1 112 ? 10.313 -5.091 -4.650 1.00 97.38 112 GLY A CA 1
ATOM 888 C C . GLY A 1 112 ? 10.497 -5.094 -6.170 1.00 97.38 112 GLY A C 1
ATOM 889 O O . GLY A 1 112 ? 10.512 -6.133 -6.829 1.00 97.38 112 GLY A O 1
ATOM 890 N N . MET A 1 113 ? 10.638 -3.897 -6.730 1.00 97.56 113 MET A N 1
ATOM 891 C CA . MET A 1 113 ? 10.864 -3.695 -8.160 1.00 97.56 113 MET A CA 1
ATOM 892 C C . MET A 1 113 ? 12.226 -4.195 -8.640 1.00 97.56 113 MET A C 1
ATOM 894 O O . MET A 1 113 ? 12.357 -4.530 -9.813 1.00 97.56 113 MET A O 1
ATOM 898 N N . GLN A 1 114 ? 13.226 -4.247 -7.761 1.00 96.31 114 GLN A N 1
ATOM 899 C CA . GLN A 1 114 ? 14.550 -4.774 -8.067 1.00 96.31 114 GLN A CA 1
ATOM 900 C C . GLN A 1 114 ? 14.457 -6.246 -8.471 1.00 96.31 114 GLN A C 1
ATOM 902 O O . GLN A 1 114 ? 14.839 -6.584 -9.591 1.00 96.31 114 GLN A O 1
ATOM 907 N N . ASP A 1 115 ? 13.880 -7.095 -7.618 1.00 97.62 115 ASP A N 1
ATOM 908 C CA . ASP A 1 115 ? 13.709 -8.517 -7.932 1.00 97.62 115 ASP A CA 1
ATOM 909 C C . ASP A 1 115 ? 12.758 -8.707 -9.118 1.00 97.62 115 ASP A C 1
ATOM 911 O O . ASP A 1 115 ? 13.025 -9.523 -9.997 1.00 97.62 115 ASP A O 1
ATOM 915 N N . TRP A 1 116 ? 11.679 -7.917 -9.190 1.00 97.69 116 TRP A N 1
ATOM 916 C CA . TRP A 1 116 ? 10.722 -7.976 -10.299 1.00 97.69 116 TRP A CA 1
ATOM 917 C C . TRP A 1 116 ? 11.402 -7.776 -11.660 1.00 97.69 116 TRP A C 1
ATOM 919 O O . TRP A 1 116 ? 11.205 -8.563 -12.586 1.00 97.69 116 TRP A O 1
ATOM 929 N N . LYS A 1 117 ? 12.246 -6.744 -11.768 1.00 95.94 117 LYS A N 1
ATOM 930 C CA . LYS A 1 117 ? 12.989 -6.435 -12.994 1.00 95.94 117 LYS A CA 1
ATOM 931 C C . LYS A 1 117 ? 14.119 -7.418 -13.259 1.00 95.94 117 LYS A C 1
ATOM 933 O O . LYS A 1 117 ? 14.340 -7.765 -14.413 1.00 95.94 117 LYS A O 1
ATOM 938 N N . MET A 1 118 ? 14.810 -7.884 -12.219 1.00 97.12 118 MET A N 1
ATOM 939 C CA . MET A 1 118 ? 15.863 -8.896 -12.350 1.00 97.12 118 MET A CA 1
ATOM 940 C C . MET A 1 118 ? 15.323 -10.198 -12.958 1.00 97.12 118 MET A C 1
ATOM 942 O O . MET A 1 118 ? 16.016 -10.853 -13.728 1.00 97.12 118 MET A O 1
ATOM 946 N N . LEU A 1 119 ? 14.067 -10.542 -12.663 1.00 96.75 119 LEU A N 1
ATOM 947 C CA . LEU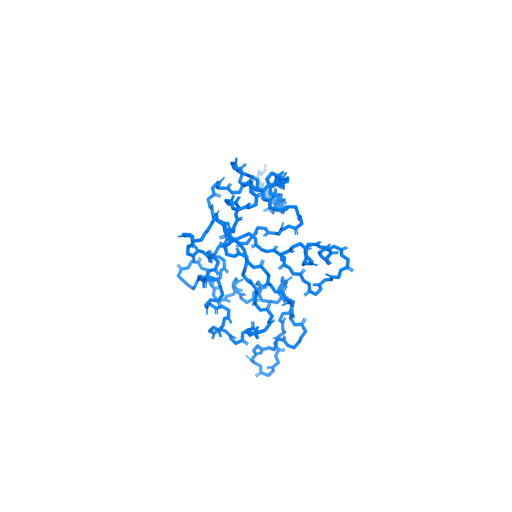 A 1 119 ? 13.366 -11.686 -13.249 1.00 96.75 119 LEU A CA 1
ATOM 948 C C . LEU A 1 119 ? 12.847 -11.432 -14.679 1.00 96.75 119 LEU A C 1
ATOM 950 O O . LEU A 1 119 ? 12.197 -12.305 -15.248 1.00 96.75 119 LEU A O 1
ATOM 954 N N . GLY A 1 120 ? 13.091 -10.252 -15.261 1.00 97.00 120 GLY A N 1
ATOM 955 C CA . GLY A 1 120 ? 12.634 -9.890 -16.607 1.00 97.00 120 GLY A CA 1
ATOM 956 C C . GLY A 1 120 ? 11.123 -9.662 -16.720 1.00 97.00 120 GLY A C 1
ATOM 957 O O . GLY A 1 120 ? 10.576 -9.716 -17.820 1.00 97.00 120 GLY A O 1
ATOM 958 N N . LEU A 1 121 ? 10.429 -9.430 -15.601 1.00 96.50 121 LEU A N 1
ATOM 959 C CA . LEU A 1 121 ? 8.980 -9.243 -15.592 1.00 96.50 121 LEU A CA 1
ATOM 960 C C . LEU A 1 121 ? 8.597 -7.826 -16.041 1.00 96.50 121 LEU A C 1
ATOM 962 O O . LEU A 1 121 ? 9.274 -6.838 -15.749 1.00 96.50 121 LEU A O 1
ATOM 966 N N . THR A 1 122 ? 7.467 -7.721 -16.737 1.00 95.88 122 THR A N 1
ATOM 967 C CA . THR A 1 122 ? 6.986 -6.470 -17.337 1.00 95.88 122 THR A CA 1
ATOM 968 C C . THR A 1 122 ? 6.543 -5.450 -16.295 1.00 95.88 122 THR A C 1
ATOM 970 O O . THR A 1 122 ? 6.019 -5.814 -15.240 1.00 95.88 122 THR A O 1
ATOM 973 N N . THR A 1 123 ? 6.656 -4.168 -16.631 1.00 96.56 123 THR A N 1
ATOM 974 C CA . THR A 1 123 ? 6.080 -3.055 -15.868 1.00 96.56 123 THR A CA 1
ATOM 975 C C . THR A 1 123 ? 5.097 -2.273 -16.734 1.00 96.56 123 THR A C 1
ATOM 977 O O . THR A 1 123 ? 5.124 -2.367 -17.960 1.00 96.56 123 THR A O 1
ATOM 980 N N . VAL A 1 124 ? 4.215 -1.509 -16.095 1.00 95.38 124 VAL A N 1
ATOM 981 C CA . VAL A 1 124 ? 3.295 -0.574 -16.764 1.00 95.38 124 VAL A CA 1
ATOM 982 C C . VAL A 1 124 ? 3.489 0.833 -16.212 1.00 95.38 124 VAL A C 1
ATOM 984 O O . VAL A 1 124 ? 4.065 1.004 -15.135 1.00 95.38 124 VAL A O 1
ATOM 987 N N . ALA A 1 125 ? 3.018 1.851 -16.929 1.00 92.19 125 ALA A N 1
ATOM 988 C CA . ALA A 1 125 ? 2.925 3.188 -16.354 1.00 92.19 125 ALA A CA 1
ATOM 989 C C . ALA A 1 125 ? 1.989 3.161 -15.125 1.00 92.19 125 ALA A C 1
ATOM 991 O O . ALA A 1 125 ? 1.001 2.418 -15.138 1.00 92.19 125 ALA A O 1
ATOM 992 N N . PRO A 1 126 ? 2.280 3.924 -14.055 1.00 86.25 126 PRO A N 1
ATOM 993 C CA . PRO A 1 126 ? 1.337 4.069 -12.954 1.00 86.25 126 PRO A CA 1
ATOM 994 C C . PRO A 1 126 ? 0.014 4.621 -13.492 1.00 86.25 126 PRO A C 1
ATOM 996 O O . PRO A 1 126 ? 0.015 5.530 -14.322 1.00 86.25 126 PRO A O 1
ATOM 999 N N . ALA A 1 127 ? -1.108 4.071 -13.026 1.00 74.44 127 ALA A N 1
ATOM 1000 C CA . ALA A 1 127 ? -2.414 4.609 -13.378 1.00 74.44 127 ALA A CA 1
ATOM 1001 C C . ALA A 1 127 ? -2.495 6.071 -12.918 1.00 74.44 127 ALA A C 1
ATOM 1003 O O . ALA A 1 127 ? -2.275 6.368 -11.741 1.00 74.44 127 ALA A O 1
ATOM 1004 N N . THR A 1 128 ? -2.790 6.980 -13.844 1.00 58.78 128 THR A N 1
ATOM 1005 C CA . THR A 1 128 ? -3.068 8.380 -13.531 1.00 58.78 128 THR A CA 1
ATOM 1006 C C . THR A 1 128 ? -4.312 8.420 -12.645 1.00 58.78 128 THR A C 1
ATOM 1008 O O . THR A 1 128 ? -5.335 7.825 -12.991 1.00 58.78 128 THR A O 1
ATOM 1011 N N . ALA A 1 129 ? -4.248 9.082 -11.488 1.00 47.12 129 ALA A N 1
ATOM 1012 C CA . ALA A 1 129 ? -5.476 9.426 -10.779 1.00 47.12 129 ALA A CA 1
ATOM 1013 C C . ALA A 1 129 ? -6.331 10.306 -11.715 1.00 47.12 129 ALA A C 1
ATOM 1015 O O . ALA A 1 129 ? -5.752 11.123 -12.432 1.00 47.12 129 ALA A O 1
ATOM 1016 N N . PRO A 1 130 ? -7.668 10.155 -11.763 1.00 39.12 130 PRO A N 1
ATOM 1017 C CA . PRO A 1 130 ? -8.494 11.117 -12.478 1.00 39.12 130 PRO A CA 1
ATOM 1018 C C . PRO A 1 130 ? -8.260 12.502 -11.866 1.00 39.12 130 PRO A C 1
ATOM 1020 O O . PRO A 1 130 ? -8.400 12.673 -10.654 1.00 39.12 130 PRO A O 1
ATOM 1023 N N . ASP A 1 131 ? -7.867 13.460 -12.704 1.00 39.12 131 ASP A N 1
ATOM 1024 C CA . ASP A 1 131 ? -7.654 14.851 -12.320 1.00 39.12 131 ASP A CA 1
ATOM 1025 C C . ASP A 1 131 ? -8.925 15.410 -11.672 1.00 39.12 131 ASP A C 1
ATOM 1027 O O . ASP A 1 131 ? -9.924 15.671 -12.342 1.00 39.12 131 ASP A O 1
ATOM 1031 N N . THR A 1 132 ? -8.894 15.673 -10.367 1.00 41.94 132 THR A N 1
ATOM 1032 C CA . THR A 1 132 ? -9.851 16.584 -9.731 1.00 41.94 132 THR A CA 1
ATOM 1033 C C . THR A 1 132 ? -9.413 18.021 -9.995 1.00 41.94 132 THR A C 1
ATOM 1035 O O . THR A 1 132 ? -9.115 18.768 -9.067 1.00 41.94 132 THR A O 1
ATOM 1038 N N . THR A 1 133 ? -9.350 18.414 -11.266 1.00 36.94 133 THR A N 1
ATOM 1039 C CA . THR A 1 133 ? -9.280 19.826 -11.650 1.00 36.94 133 THR A CA 1
ATOM 1040 C C . THR A 1 133 ? -10.664 20.235 -12.133 1.00 36.94 133 THR A C 1
ATOM 1042 O O . THR A 1 133 ? -10.896 20.449 -13.319 1.00 36.94 133 THR A O 1
ATOM 1045 N N . THR A 1 134 ? -11.620 20.313 -11.204 1.00 38.25 134 THR A N 1
ATOM 1046 C CA . THR A 1 134 ? -12.844 21.073 -11.459 1.00 38.25 134 THR A CA 1
ATOM 1047 C C . THR A 1 134 ? -12.454 22.542 -11.465 1.00 38.25 134 THR A C 1
ATOM 1049 O O . THR A 1 134 ? -12.154 23.132 -10.431 1.00 38.25 134 THR A O 1
ATOM 1052 N N . THR A 1 135 ? -12.421 23.092 -12.672 1.00 41.75 135 THR A N 1
ATOM 1053 C CA . THR A 1 135 ? -12.527 24.501 -13.034 1.00 41.75 135 THR A CA 1
ATOM 1054 C C . THR A 1 135 ? -13.127 25.368 -11.921 1.00 41.75 135 THR A C 1
ATOM 1056 O O . THR A 1 135 ? -14.340 25.391 -11.722 1.00 41.75 135 THR A O 1
ATOM 1059 N N . HIS A 1 136 ? -12.291 26.159 -11.244 1.00 42.47 136 HIS A N 1
ATOM 1060 C CA . HIS A 1 136 ? -12.757 27.414 -10.663 1.00 42.47 136 HIS A CA 1
ATOM 1061 C C . HIS A 1 136 ? -13.053 28.365 -11.826 1.00 42.47 136 HIS A C 1
ATOM 1063 O O . HIS A 1 136 ? -12.192 29.118 -12.276 1.00 42.47 136 HIS A O 1
ATOM 1069 N N . ALA A 1 137 ? -14.278 28.296 -12.345 1.00 44.81 137 ALA A N 1
ATOM 1070 C CA . ALA A 1 137 ? -14.842 29.386 -13.117 1.00 44.81 137 ALA A CA 1
ATOM 1071 C C . ALA A 1 137 ? -15.079 30.535 -12.131 1.00 44.81 137 ALA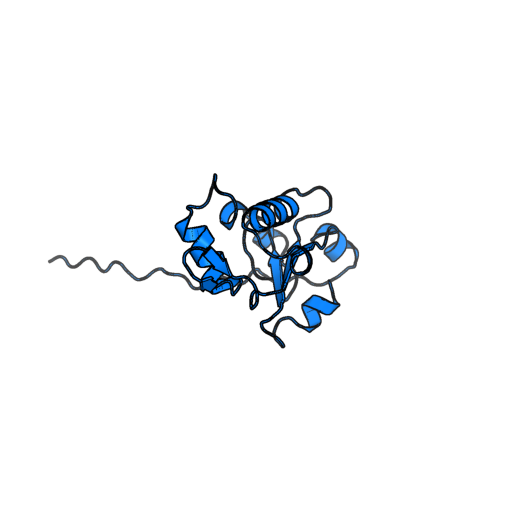 A C 1
ATOM 1073 O O . ALA A 1 137 ? -15.956 30.467 -11.272 1.00 44.81 137 ALA A O 1
ATOM 1074 N N . HIS A 1 138 ? -14.233 31.554 -12.214 1.00 38.72 138 HIS A N 1
ATOM 1075 C CA . HIS A 1 138 ? -14.449 32.842 -11.578 1.00 38.72 138 HIS A CA 1
ATOM 1076 C C . HIS A 1 138 ? -15.506 33.604 -12.394 1.00 38.72 138 HIS A C 1
ATOM 1078 O O . HIS A 1 138 ? -15.271 33.820 -13.585 1.00 38.72 138 HIS A O 1
ATOM 1084 N N . PRO A 1 139 ? -16.657 34.007 -11.826 1.00 54.41 139 PRO A N 1
ATOM 1085 C CA . PRO A 1 139 ? -17.544 34.937 -12.498 1.00 54.41 139 PRO A CA 1
ATOM 1086 C C . PRO A 1 139 ? -17.158 36.366 -12.095 1.00 54.41 139 PRO A C 1
ATOM 1088 O O . PRO A 1 139 ? -17.239 36.731 -10.926 1.00 54.41 139 PRO A O 1
ATOM 1091 N N . ALA A 1 140 ? -16.732 37.158 -13.072 1.00 45.53 140 ALA A N 1
ATOM 1092 C CA . ALA A 1 140 ? -16.630 38.618 -13.025 1.00 45.53 140 ALA A CA 1
ATOM 1093 C C . ALA A 1 140 ? -16.419 39.086 -14.475 1.00 45.53 140 ALA A C 1
ATOM 1095 O O . ALA A 1 140 ? -15.575 38.516 -15.161 1.00 45.53 140 ALA A O 1
ATOM 1096 N N . HIS A 1 141 ? -17.102 40.073 -15.042 1.00 47.44 141 HIS A N 1
ATOM 1097 C CA . HIS A 1 141 ? -18.223 40.922 -14.652 1.00 47.44 141 HIS A CA 1
ATOM 1098 C C . HIS A 1 141 ? -18.839 41.439 -15.960 1.00 47.44 141 HIS A C 1
ATOM 1100 O O . HIS A 1 141 ? -18.073 41.555 -16.946 1.00 47.44 141 HIS A O 1
#

Sequence (141 aa):
MIDYLRRVGRDDAVLVIDSRDSDWPLRSGVIPGAVLIPWQRLHPAHASAAEIADLLLLRFGAARQDGLWNFESARTLVFYCNGPWCGQSPTNIKQLLALGYPAHKLKWYRGGMQDWKMLGLTTVAPATAPDTTTTHAHPAH

Secondary structure (DSSP, 8-state):
-HHHHTTTTT-TTEEEEE---TTHHHHH-B-TT-EE--GGGG-TTTS-HHHHHHHHHHTT--EEETTEEE-TTPPEEEEE-SSTT--HHHHHHHHHHHTT--GGGEEE-TTHHHHHHHTT---BPPPPPP-----------

pLDDT: mean 89.46, std 16.11, range [36.94, 98.62]